Protein AF-A0A928FC28-F1 (afdb_monomer)

Foldseek 3Di:
DLLVLVVVLCVVQNQDFVLSLVLLLVLLVVLCVPQNLPLFAPPSDPQPSPPTSVGDDRGDPQLSQLSSLSSNCVRPVDCVSVVVSVVSSVVSSVVSVVVVVVVVVVVVPPD

Structure (mmCIF, N/CA/C/O backbone):
data_AF-A0A928FC28-F1
#
_entry.id   AF-A0A928FC28-F1
#
loop_
_atom_site.group_PDB
_atom_site.id
_atom_site.type_symbol
_atom_site.label_atom_id
_atom_site.label_alt_id
_atom_site.label_comp_id
_atom_site.label_asym_id
_atom_site.label_entity_id
_atom_site.label_seq_id
_atom_site.pdbx_PDB_ins_code
_atom_site.Cartn_x
_atom_site.Cartn_y
_atom_site.Cartn_z
_atom_site.occupancy
_atom_site.B_iso_or_equiv
_atom_site.auth_seq_id
_atom_site.auth_comp_id
_atom_site.auth_asym_id
_atom_site.auth_atom_id
_atom_site.pdbx_PDB_model_num
ATOM 1 N N . MET A 1 1 ? 5.300 10.937 1.973 1.00 84.69 1 MET A N 1
ATOM 2 C CA . MET A 1 1 ? 4.334 10.156 1.170 1.00 84.69 1 MET A CA 1
ATOM 3 C C . MET A 1 1 ? 3.454 9.280 2.055 1.00 84.69 1 MET A C 1
ATOM 5 O O . MET A 1 1 ? 2.267 9.565 2.133 1.00 84.69 1 MET A O 1
ATOM 9 N N . LEU A 1 2 ? 4.018 8.304 2.783 1.00 89.75 2 LEU A N 1
ATOM 10 C CA . LEU A 1 2 ? 3.254 7.389 3.650 1.00 89.75 2 LEU A CA 1
ATOM 11 C C . LEU A 1 2 ? 2.428 8.102 4.727 1.00 89.75 2 LEU A C 1
ATOM 13 O O . LEU A 1 2 ? 1.258 7.786 4.892 1.00 89.75 2 LEU A O 1
ATOM 17 N N . LYS A 1 3 ? 2.975 9.141 5.367 1.00 92.62 3 LYS A N 1
ATOM 18 C CA . LYS A 1 3 ? 2.214 9.989 6.298 1.00 92.62 3 LYS A CA 1
ATOM 19 C C . LYS A 1 3 ? 0.924 10.560 5.692 1.00 92.62 3 LYS A C 1
ATOM 21 O O . LYS A 1 3 ? -0.123 10.494 6.323 1.00 92.62 3 LYS A O 1
ATOM 26 N N . LYS A 1 4 ? 0.987 11.071 4.457 1.00 92.12 4 LYS A N 1
ATOM 27 C CA . LYS A 1 4 ? -0.182 11.623 3.754 1.00 92.12 4 LYS A CA 1
ATOM 28 C C . LYS A 1 4 ? -1.200 10.524 3.437 1.00 92.12 4 LYS A C 1
ATOM 30 O O . LYS A 1 4 ? -2.392 10.722 3.632 1.00 92.12 4 LYS A O 1
ATOM 35 N N . LEU A 1 5 ? -0.722 9.357 2.996 1.00 92.81 5 LEU A N 1
ATOM 36 C CA . LEU A 1 5 ? -1.561 8.180 2.757 1.00 92.81 5 LEU A CA 1
ATOM 37 C C . LEU A 1 5 ? -2.280 7.739 4.042 1.00 92.81 5 LEU A C 1
ATOM 39 O O . LEU A 1 5 ? -3.486 7.502 4.025 1.00 92.81 5 LEU A O 1
ATOM 43 N N . PHE A 1 6 ? -1.554 7.684 5.161 1.00 95.38 6 PHE A N 1
ATOM 44 C CA . PHE A 1 6 ? -2.117 7.378 6.470 1.00 95.38 6 PHE A CA 1
ATOM 45 C C . PHE A 1 6 ? -3.186 8.393 6.885 1.00 95.38 6 PHE A C 1
ATOM 47 O O . PHE A 1 6 ? -4.271 7.985 7.286 1.00 95.38 6 PHE A O 1
ATOM 54 N N . GLU A 1 7 ? -2.919 9.697 6.767 1.00 94.94 7 GLU A N 1
ATOM 55 C CA . GLU A 1 7 ? -3.887 10.752 7.097 1.00 94.94 7 GLU A CA 1
ATOM 56 C C . GLU A 1 7 ? -5.176 10.604 6.275 1.00 94.94 7 GLU A C 1
ATOM 58 O O . GLU A 1 7 ? -6.265 10.574 6.845 1.00 94.94 7 GLU A O 1
ATOM 63 N N . THR A 1 8 ? -5.059 10.371 4.964 1.00 93.62 8 THR A N 1
ATOM 64 C CA . THR A 1 8 ? -6.216 10.117 4.093 1.00 93.62 8 THR A CA 1
ATOM 65 C C . THR A 1 8 ? -6.999 8.869 4.510 1.00 93.62 8 THR A C 1
ATOM 67 O O . THR A 1 8 ? -8.224 8.904 4.582 1.00 93.62 8 THR A O 1
ATOM 70 N N . LEU A 1 9 ? -6.326 7.757 4.814 1.00 93.56 9 LEU A N 1
ATOM 71 C CA . LEU A 1 9 ? -6.991 6.518 5.237 1.00 93.56 9 LEU A CA 1
ATOM 72 C C . LEU A 1 9 ? -7.629 6.638 6.623 1.00 93.56 9 LEU A C 1
ATOM 74 O O . LEU A 1 9 ? -8.709 6.091 6.864 1.00 93.56 9 LEU A O 1
ATOM 78 N N . ARG A 1 10 ? -6.994 7.384 7.526 1.00 95.06 10 ARG A N 1
ATOM 79 C CA . ARG A 1 10 ? -7.536 7.697 8.844 1.00 95.06 10 ARG A CA 1
ATOM 80 C C . ARG A 1 10 ? -8.829 8.496 8.723 1.00 95.06 10 ARG A C 1
ATOM 82 O O . ARG A 1 10 ? -9.801 8.147 9.383 1.00 95.06 10 ARG A O 1
ATOM 89 N N . GLU A 1 11 ? -8.859 9.516 7.871 1.00 94.38 11 GLU A N 1
ATOM 90 C CA . GLU A 1 11 ? -10.062 10.319 7.615 1.00 94.38 11 GLU A CA 1
ATOM 91 C C . GLU A 1 11 ? -11.149 9.514 6.894 1.00 94.38 11 GLU A C 1
ATOM 93 O O . GLU A 1 11 ? -12.321 9.588 7.254 1.00 94.38 11 GLU A O 1
ATOM 98 N N . ARG A 1 12 ? -10.766 8.699 5.905 1.00 92.31 12 ARG A N 1
ATOM 99 C CA . ARG A 1 12 ? -11.702 7.949 5.057 1.00 92.31 12 ARG A CA 1
ATOM 100 C C . ARG A 1 12 ? -12.354 6.759 5.762 1.00 92.31 12 ARG A C 1
ATOM 102 O O . ARG A 1 12 ? -13.517 6.469 5.503 1.00 92.31 12 ARG A O 1
ATOM 109 N N . CYS A 1 13 ? -11.603 6.023 6.582 1.00 92.69 13 CYS A N 1
ATOM 110 C CA . CYS A 1 13 ? -12.065 4.752 7.157 1.00 92.69 13 CYS A CA 1
ATOM 111 C C . CYS A 1 13 ? -11.574 4.470 8.589 1.00 92.69 13 CYS A C 1
ATOM 113 O O . CYS A 1 13 ? -11.748 3.361 9.092 1.00 92.69 13 CYS A O 1
ATOM 115 N N . GLY A 1 14 ? -10.991 5.458 9.277 1.00 93.88 14 GLY A N 1
ATOM 116 C CA . GLY A 1 14 ? -10.655 5.338 10.699 1.00 93.88 14 GLY A CA 1
ATOM 117 C C . GLY A 1 14 ? -9.499 4.382 10.998 1.00 93.88 14 GLY A C 1
ATOM 118 O O . GLY A 1 14 ? -9.473 3.761 12.061 1.00 93.88 14 GLY A O 1
ATOM 119 N N . VAL A 1 15 ? -8.558 4.225 10.066 1.00 95.19 15 VAL A N 1
ATOM 120 C CA . VAL A 1 15 ? -7.369 3.380 10.254 1.00 95.19 15 VAL A CA 1
ATOM 121 C C . VAL A 1 15 ? -6.462 3.970 11.340 1.00 95.19 15 VAL A C 1
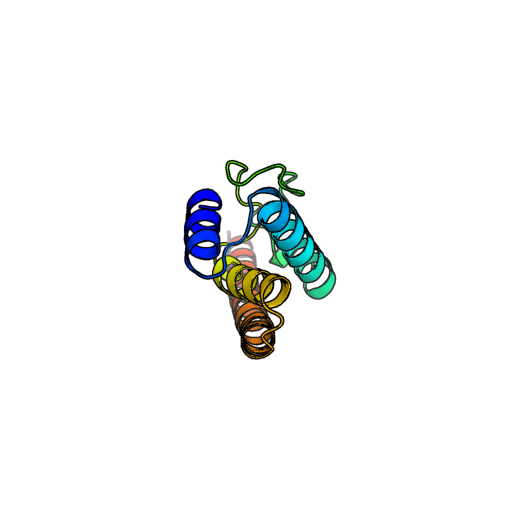ATOM 123 O O . VAL A 1 15 ? -6.139 5.160 11.332 1.00 95.19 15 VAL A O 1
ATOM 126 N N . THR A 1 16 ? -6.037 3.133 12.286 1.00 96.06 16 THR A N 1
ATOM 127 C CA . THR A 1 16 ? -5.031 3.489 13.299 1.00 96.06 16 THR A CA 1
ATOM 128 C C . THR A 1 16 ? -3.613 3.331 12.747 1.00 96.06 16 THR A C 1
ATOM 130 O O . THR A 1 16 ? -3.395 2.615 11.776 1.00 96.06 16 THR A O 1
ATOM 133 N N . LYS A 1 17 ? -2.609 3.955 13.378 1.00 94.81 17 LYS A N 1
ATOM 134 C CA . LYS A 1 17 ? -1.206 3.828 12.931 1.00 94.81 17 LYS A CA 1
ATOM 135 C C . LYS A 1 17 ? -0.731 2.373 12.875 1.00 94.81 17 LYS A C 1
ATOM 137 O O . LYS A 1 17 ? -0.096 1.969 11.912 1.00 94.81 17 LYS A O 1
ATOM 142 N N . ARG A 1 18 ? -1.086 1.579 13.892 1.00 95.31 18 ARG A N 1
ATOM 143 C CA . ARG A 1 18 ? -0.739 0.153 13.958 1.00 95.31 18 ARG A CA 1
ATOM 144 C C . ARG A 1 18 ? -1.356 -0.624 12.795 1.00 95.31 18 ARG A C 1
ATOM 146 O O . A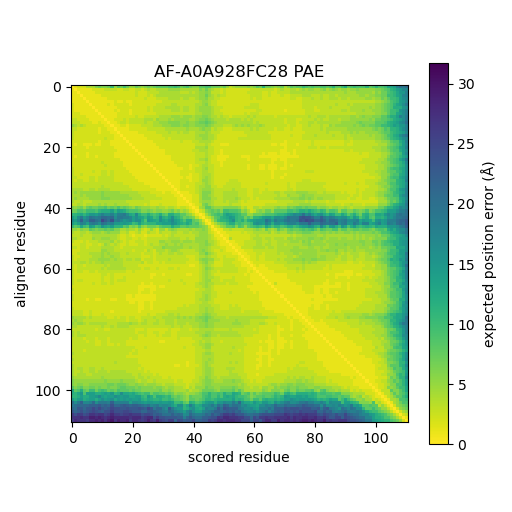RG A 1 18 ? -0.642 -1.347 12.112 1.00 95.31 18 ARG A O 1
ATOM 153 N N . GLU A 1 19 ? -2.657 -0.444 12.568 1.00 95.69 19 GLU A N 1
ATOM 154 C CA . GLU A 1 19 ? -3.368 -1.074 11.450 1.00 95.69 19 GLU A CA 1
ATOM 155 C C . GLU A 1 19 ? -2.784 -0.639 10.106 1.00 95.69 19 GLU A C 1
ATOM 157 O O . GLU A 1 19 ? -2.590 -1.470 9.230 1.00 95.69 19 GLU A O 1
ATOM 162 N N . PHE A 1 20 ? -2.448 0.643 9.948 1.00 96.56 20 PHE A N 1
ATOM 163 C CA . PHE A 1 20 ? -1.817 1.147 8.733 1.00 96.56 20 PHE A CA 1
ATOM 164 C C . PHE A 1 20 ? -0.505 0.421 8.441 1.00 96.56 20 PHE A C 1
ATOM 166 O O . PHE A 1 20 ? -0.352 -0.120 7.350 1.00 96.56 20 PHE A O 1
ATOM 173 N N . THR A 1 21 ? 0.413 0.364 9.410 1.00 96.06 21 THR A N 1
ATOM 174 C CA . THR A 1 21 ? 1.699 -0.326 9.251 1.00 96.06 21 THR A CA 1
ATOM 175 C C . THR A 1 21 ? 1.500 -1.803 8.908 1.00 96.06 21 THR A C 1
ATOM 177 O O . THR A 1 21 ? 2.134 -2.320 7.990 1.00 96.06 21 THR A O 1
ATOM 180 N N . GLU A 1 22 ? 0.592 -2.487 9.606 1.00 96.56 22 GLU A N 1
ATOM 181 C CA . GLU A 1 22 ? 0.299 -3.906 9.390 1.00 96.56 22 GLU A CA 1
ATOM 182 C C . GLU A 1 22 ? -0.304 -4.169 8.001 1.00 96.56 22 GLU A C 1
ATOM 184 O O . GLU A 1 22 ? 0.204 -4.997 7.240 1.00 96.56 22 GLU A O 1
ATOM 189 N N . TYR A 1 23 ? -1.347 -3.427 7.629 1.00 97.06 23 TYR A N 1
ATOM 190 C CA . TYR A 1 23 ? -2.038 -3.577 6.351 1.00 97.06 23 TYR A CA 1
ATOM 191 C C . TYR A 1 23 ? -1.176 -3.137 5.171 1.00 97.06 23 TYR A C 1
ATOM 193 O O . TYR A 1 23 ? -1.199 -3.789 4.125 1.00 97.06 23 TYR A O 1
ATOM 201 N N . PHE A 1 24 ? -0.374 -2.084 5.330 1.00 96.19 24 PHE A N 1
ATOM 202 C CA . PHE A 1 24 ? 0.589 -1.665 4.318 1.00 96.19 24 PHE A CA 1
ATOM 203 C C . PHE A 1 24 ? 1.634 -2.758 4.097 1.00 96.19 24 PHE A C 1
ATOM 205 O O . PHE A 1 24 ? 1.811 -3.213 2.967 1.00 96.19 24 PHE A O 1
ATOM 212 N N . ASN A 1 25 ? 2.267 -3.250 5.168 1.00 95.19 25 ASN A N 1
ATOM 213 C CA . ASN A 1 25 ? 3.276 -4.301 5.059 1.00 95.19 25 ASN A CA 1
ATOM 214 C C . ASN A 1 25 ? 2.707 -5.587 4.443 1.00 95.19 25 ASN A C 1
ATOM 216 O O . ASN A 1 25 ? 3.343 -6.191 3.581 1.00 95.19 25 ASN A O 1
ATOM 220 N N . SER A 1 26 ? 1.488 -5.973 4.825 1.00 95.94 26 SER A N 1
ATOM 221 C CA . SER A 1 26 ? 0.780 -7.114 4.236 1.00 95.94 26 SER A CA 1
ATOM 222 C C . SER A 1 26 ? 0.507 -6.918 2.738 1.00 95.94 26 SER A C 1
ATOM 224 O O . SER A 1 26 ? 0.789 -7.804 1.929 1.00 95.94 26 SER A O 1
ATOM 226 N N . SER A 1 27 ? 0.046 -5.727 2.344 1.00 95.56 27 SER A N 1
ATOM 227 C CA . SER A 1 27 ? -0.217 -5.384 0.939 1.00 95.56 27 SER A CA 1
ATOM 228 C C . SER A 1 27 ? 1.052 -5.457 0.093 1.00 95.56 27 SER A C 1
ATOM 230 O O . SER A 1 27 ? 1.048 -6.039 -0.990 1.00 95.56 27 SER A O 1
ATOM 232 N N . VAL A 1 28 ? 2.161 -4.915 0.598 1.00 93.81 28 VAL A N 1
ATOM 233 C CA . VAL A 1 28 ? 3.450 -4.954 -0.101 1.00 93.81 28 VAL A CA 1
ATOM 234 C C . VAL A 1 28 ? 3.988 -6.382 -0.185 1.00 93.81 28 VAL A C 1
ATOM 236 O O . VAL A 1 28 ? 4.407 -6.794 -1.263 1.00 93.81 28 VAL A O 1
ATOM 239 N N . SER A 1 29 ? 3.913 -7.175 0.890 1.00 93.88 29 SER A N 1
ATOM 240 C CA . SER A 1 29 ? 4.278 -8.601 0.860 1.00 93.88 29 SER A CA 1
ATOM 241 C C . SER A 1 29 ? 3.501 -9.371 -0.207 1.00 93.88 29 SER A C 1
ATOM 243 O O . SER A 1 29 ? 4.092 -10.143 -0.963 1.00 93.88 29 SER A O 1
ATOM 245 N N . PHE A 1 30 ? 2.191 -9.131 -0.315 1.00 94.31 30 PHE A N 1
ATOM 246 C CA . PHE A 1 30 ? 1.359 -9.737 -1.351 1.00 94.31 30 PHE A CA 1
ATOM 247 C C . PHE A 1 30 ? 1.825 -9.349 -2.761 1.00 94.31 30 PHE A C 1
ATOM 249 O O . PHE A 1 30 ? 1.973 -10.213 -3.626 1.00 94.31 30 PHE A O 1
ATOM 256 N N . LEU A 1 31 ? 2.094 -8.063 -2.997 1.00 94.06 31 LEU A N 1
ATOM 257 C CA . LEU A 1 31 ? 2.556 -7.574 -4.296 1.00 94.06 31 LEU A CA 1
ATOM 258 C C . LEU A 1 31 ? 3.928 -8.148 -4.671 1.00 94.06 31 LEU A C 1
ATOM 260 O O . LEU A 1 31 ? 4.103 -8.594 -5.806 1.00 94.06 31 LEU A O 1
ATOM 264 N N . ARG A 1 32 ? 4.872 -8.207 -3.720 1.00 92.12 32 ARG A N 1
ATOM 265 C CA . ARG A 1 32 ? 6.204 -8.806 -3.923 1.00 92.12 32 ARG A CA 1
ATOM 266 C C . ARG A 1 32 ? 6.093 -10.285 -4.286 1.00 92.12 32 ARG A C 1
ATOM 268 O O . ARG A 1 32 ? 6.737 -10.724 -5.232 1.00 92.12 32 ARG A O 1
ATOM 275 N N . ALA A 1 33 ? 5.232 -11.032 -3.593 1.00 92.25 33 ALA A N 1
ATOM 276 C CA . ALA A 1 33 ? 4.993 -12.444 -3.885 1.00 92.25 33 ALA A CA 1
ATOM 277 C C . ALA A 1 33 ? 4.329 -12.665 -5.255 1.00 92.25 33 ALA A C 1
ATOM 279 O O . ALA A 1 33 ? 4.620 -13.651 -5.928 1.00 92.25 33 ALA A O 1
ATOM 280 N N . ARG A 1 34 ? 3.436 -11.76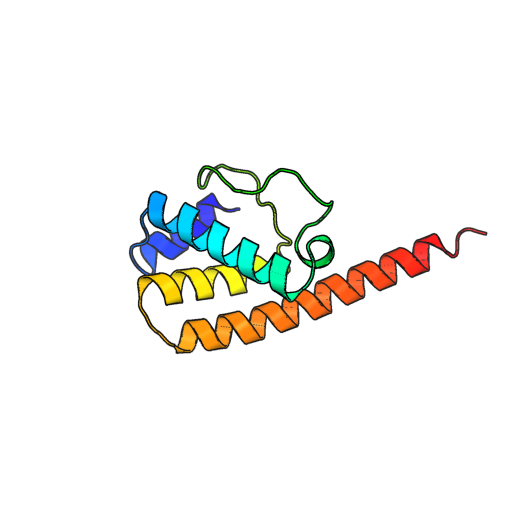1 -5.675 1.00 94.19 34 ARG A N 1
ATOM 281 C CA . ARG A 1 34 ? 2.685 -11.891 -6.931 1.00 94.19 34 ARG A CA 1
ATOM 282 C C . ARG A 1 34 ? 3.491 -11.489 -8.163 1.00 94.19 3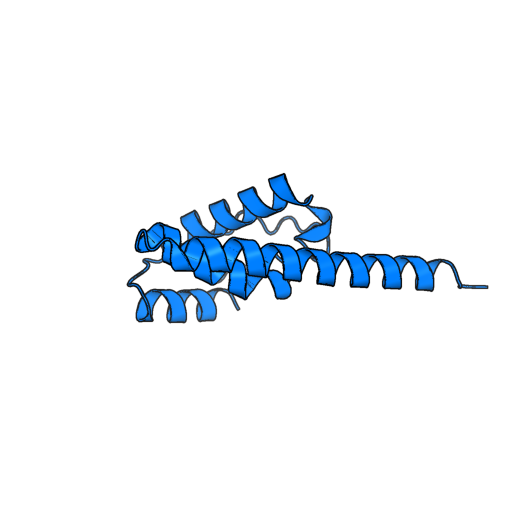4 ARG A C 1
ATOM 284 O O . ARG A 1 34 ? 3.379 -12.150 -9.191 1.00 94.19 34 ARG A O 1
ATOM 291 N N . TYR A 1 35 ? 4.234 -10.390 -8.082 1.00 91.75 35 TYR A N 1
ATOM 292 C CA . TYR A 1 35 ? 4.850 -9.760 -9.252 1.00 91.75 35 TYR A CA 1
ATOM 293 C C . TYR A 1 35 ? 6.374 -9.852 -9.282 1.00 91.75 35 TYR A C 1
ATOM 295 O O . TYR A 1 35 ? 6.943 -9.645 -10.349 1.00 91.75 35 TYR A O 1
ATOM 303 N N . GLY A 1 36 ? 7.021 -10.187 -8.164 1.00 88.88 36 GLY A N 1
ATOM 304 C CA . GLY A 1 36 ? 8.474 -10.148 -8.016 1.00 88.88 36 GLY A CA 1
ATOM 305 C C . GLY A 1 36 ? 8.943 -8.811 -7.450 1.00 88.88 36 GLY A C 1
ATOM 306 O O . GLY A 1 36 ? 8.438 -7.748 -7.817 1.00 88.88 36 GLY A O 1
ATOM 307 N N . ASP A 1 37 ? 9.904 -8.868 -6.532 1.00 88.31 37 ASP A N 1
ATOM 308 C CA . ASP A 1 37 ? 10.403 -7.711 -5.788 1.00 88.31 37 ASP A CA 1
ATOM 309 C C . ASP A 1 37 ? 10.932 -6.596 -6.691 1.00 88.31 37 ASP A C 1
ATOM 311 O O . ASP A 1 37 ? 10.702 -5.405 -6.461 1.00 88.31 37 ASP A O 1
ATOM 315 N N . GLU A 1 38 ? 11.583 -6.995 -7.780 1.00 85.19 38 GLU A N 1
ATOM 316 C CA . GLU A 1 38 ? 12.113 -6.068 -8.748 1.00 85.19 38 GLU A CA 1
ATOM 317 C C . GLU A 1 38 ? 11.001 -5.242 -9.393 1.00 85.19 38 GLU A C 1
ATOM 319 O O . GLU A 1 38 ? 11.259 -4.124 -9.773 1.00 85.19 38 GLU A O 1
ATOM 324 N N . TYR A 1 39 ? 9.753 -5.685 -9.503 1.00 89.38 39 TYR A N 1
ATOM 325 C CA . TYR A 1 39 ? 8.706 -4.856 -10.123 1.00 89.38 39 TYR A CA 1
ATOM 326 C C . TYR A 1 39 ? 7.901 -4.024 -9.128 1.00 89.38 39 TYR A C 1
ATOM 328 O O . TYR A 1 39 ? 7.009 -3.287 -9.553 1.00 89.38 39 TYR A O 1
ATOM 336 N N . ILE A 1 40 ? 8.198 -4.149 -7.833 1.00 90.25 40 ILE A N 1
ATOM 337 C CA . ILE A 1 40 ? 7.505 -3.438 -6.756 1.00 90.25 40 ILE A CA 1
ATOM 338 C C . ILE A 1 40 ? 8.350 -2.296 -6.202 1.00 90.25 40 ILE A C 1
ATOM 340 O O . ILE A 1 40 ? 7.792 -1.269 -5.830 1.00 90.25 40 ILE A O 1
ATOM 344 N N . THR A 1 41 ? 9.670 -2.462 -6.136 1.00 85.75 41 THR A N 1
ATOM 345 C CA . THR A 1 41 ? 10.593 -1.494 -5.526 1.00 85.75 41 THR A CA 1
ATOM 346 C C . THR A 1 41 ? 11.373 -0.723 -6.597 1.00 85.75 41 THR A C 1
ATOM 348 O O . THR A 1 41 ? 11.583 -1.225 -7.705 1.00 85.75 41 THR A O 1
ATOM 351 N N . TYR A 1 42 ? 11.812 0.509 -6.304 1.00 71.38 42 TYR A N 1
ATOM 352 C CA . TYR A 1 42 ? 12.621 1.282 -7.259 1.00 71.38 42 TYR A CA 1
ATOM 353 C C . TYR A 1 42 ? 14.033 0.698 -7.418 1.00 71.38 42 TYR A C 1
ATOM 355 O O . TYR A 1 42 ? 14.456 0.482 -8.551 1.00 71.38 42 TYR A O 1
ATOM 363 N N . ASP A 1 43 ? 14.692 0.319 -6.317 1.00 67.38 43 ASP A N 1
ATOM 364 C CA . ASP A 1 43 ? 16.100 -0.115 -6.319 1.00 67.38 43 ASP A CA 1
ATOM 365 C C . ASP A 1 43 ? 16.382 -1.356 -5.441 1.00 67.38 43 ASP A C 1
ATOM 367 O O . ASP A 1 43 ? 17.497 -1.528 -4.957 1.00 67.38 43 ASP A O 1
ATOM 371 N N . GLY A 1 44 ? 15.396 -2.238 -5.213 1.00 57.59 44 GLY A N 1
ATOM 372 C CA . GLY A 1 44 ? 15.591 -3.423 -4.357 1.00 57.59 44 GLY A CA 1
ATOM 373 C C . GLY A 1 44 ? 15.886 -3.054 -2.900 1.00 57.59 44 GLY A C 1
ATOM 374 O O . GLY A 1 44 ? 16.726 -3.673 -2.257 1.00 57.59 44 GLY A O 1
ATOM 375 N N . THR A 1 45 ? 15.264 -1.980 -2.412 1.00 60.22 45 THR A N 1
ATOM 376 C CA . THR A 1 45 ? 15.625 -1.328 -1.152 1.00 60.22 45 THR A CA 1
ATOM 377 C C . THR A 1 45 ? 15.255 -2.158 0.081 1.00 60.22 45 THR A C 1
ATOM 379 O O . THR A 1 45 ? 14.141 -2.665 0.204 1.00 60.22 45 THR A O 1
ATOM 382 N N . ASP A 1 46 ? 16.159 -2.171 1.067 1.00 59.72 46 ASP A N 1
ATOM 383 C CA . ASP A 1 46 ? 15.989 -2.764 2.409 1.00 59.72 46 ASP A CA 1
ATOM 384 C C . ASP A 1 46 ? 14.973 -2.017 3.304 1.00 59.72 46 ASP A C 1
ATOM 386 O O . ASP A 1 46 ? 14.835 -2.300 4.491 1.00 59.72 46 ASP A O 1
ATOM 390 N N . ALA A 1 47 ? 14.241 -1.041 2.760 1.00 72.00 47 ALA A N 1
ATOM 391 C CA . ALA A 1 47 ? 13.290 -0.198 3.492 1.00 72.00 47 ALA A CA 1
ATOM 392 C C . ALA A 1 47 ? 11.956 -0.908 3.818 1.00 72.00 47 ALA A C 1
ATOM 394 O O . ALA A 1 47 ? 10.957 -0.259 4.133 1.00 72.00 47 ALA A O 1
ATOM 395 N N . PHE A 1 48 ? 11.925 -2.236 3.701 1.00 83.06 48 PHE A N 1
ATOM 396 C CA . PHE A 1 48 ? 10.774 -3.083 3.970 1.00 83.06 48 PHE A CA 1
ATOM 397 C C . PHE A 1 48 ? 11.141 -4.183 4.982 1.00 83.06 48 PHE A C 1
ATOM 399 O O . PHE A 1 48 ? 12.144 -4.868 4.772 1.00 83.06 48 PHE A O 1
ATOM 406 N N . PRO A 1 49 ? 10.307 -4.454 6.005 1.00 89.19 49 PRO A N 1
ATOM 407 C CA . PRO A 1 49 ? 9.016 -3.824 6.306 1.00 89.19 49 PRO A CA 1
ATOM 408 C C . PRO A 1 49 ? 9.153 -2.398 6.857 1.00 89.19 49 PRO A C 1
ATOM 410 O O . PRO A 1 49 ? 10.184 -2.041 7.421 1.00 89.19 49 PRO A O 1
ATOM 413 N N . ILE A 1 50 ? 8.097 -1.591 6.722 1.00 91.38 50 ILE A N 1
ATOM 414 C CA . ILE A 1 50 ? 8.045 -0.270 7.364 1.00 91.38 50 ILE A CA 1
ATOM 415 C C . ILE A 1 50 ? 7.718 -0.417 8.854 1.00 91.38 50 ILE A C 1
ATOM 417 O O . ILE A 1 50 ? 6.942 -1.299 9.237 1.00 91.38 50 ILE A O 1
ATOM 421 N N . SER A 1 51 ? 8.267 0.472 9.680 1.00 90.94 51 SER A N 1
ATOM 422 C CA . SER A 1 51 ? 7.993 0.513 11.125 1.00 90.94 51 SER A CA 1
ATOM 423 C C . SER A 1 51 ? 6.823 1.440 11.463 1.00 90.94 51 SER A C 1
ATOM 425 O O . SER A 1 51 ? 6.058 1.173 12.389 1.00 90.94 51 SER A O 1
ATOM 427 N N . ASP A 1 52 ? 6.666 2.525 10.704 1.00 92.44 52 ASP A N 1
ATOM 428 C CA . ASP A 1 52 ? 5.674 3.576 10.939 1.00 92.44 52 ASP A CA 1
ATOM 429 C C . ASP A 1 52 ? 5.351 4.366 9.655 1.00 92.44 52 ASP A C 1
ATOM 431 O O . ASP A 1 52 ? 5.929 4.144 8.590 1.00 92.44 52 ASP A O 1
ATOM 435 N N . GLU A 1 53 ? 4.430 5.327 9.751 1.00 89.69 53 GLU A N 1
ATOM 436 C CA . GLU A 1 53 ? 4.035 6.192 8.635 1.00 89.69 53 GLU A CA 1
ATOM 437 C C . GLU A 1 53 ? 5.084 7.251 8.239 1.00 89.69 53 GLU A C 1
ATOM 439 O O . GLU A 1 53 ? 4.918 7.936 7.222 1.00 89.69 53 GLU A O 1
ATOM 444 N N . ALA A 1 54 ? 6.138 7.427 9.041 1.00 90.00 54 ALA A N 1
ATOM 445 C CA . ALA A 1 54 ? 7.258 8.324 8.758 1.00 90.00 54 ALA A CA 1
ATOM 446 C C . ALA A 1 54 ? 8.385 7.624 7.981 1.00 90.00 54 ALA A C 1
ATOM 448 O O . ALA A 1 54 ? 9.258 8.296 7.429 1.00 90.00 54 ALA A O 1
ATOM 449 N N . SER A 1 55 ? 8.338 6.294 7.905 1.00 88.00 55 SER A N 1
ATOM 450 C CA . SER A 1 55 ? 9.291 5.470 7.176 1.00 88.00 55 SER A CA 1
ATOM 451 C C . SER A 1 55 ? 9.341 5.849 5.684 1.00 88.00 55 SER A C 1
ATOM 453 O O . SER A 1 55 ? 8.344 6.312 5.110 1.00 88.00 55 SER A O 1
ATOM 455 N N . PRO A 1 56 ? 10.498 5.678 5.021 1.00 87.75 56 PRO A N 1
ATOM 456 C CA . PRO A 1 56 ? 10.584 5.839 3.575 1.00 87.75 56 PRO A CA 1
ATOM 457 C C . PRO A 1 56 ? 9.661 4.835 2.872 1.00 87.75 56 PRO A C 1
ATOM 459 O O . PRO A 1 56 ? 9.479 3.712 3.335 1.00 87.75 56 PRO A O 1
ATOM 462 N N . CYS A 1 57 ? 9.063 5.243 1.751 1.00 88.56 57 CYS A N 1
ATOM 463 C CA . CYS A 1 57 ? 8.189 4.363 0.983 1.00 88.56 57 CYS A CA 1
ATOM 464 C C . CYS A 1 57 ? 9.028 3.307 0.244 1.00 88.56 57 CYS A C 1
ATOM 466 O O . CYS A 1 57 ? 9.843 3.697 -0.593 1.00 88.56 57 CYS A O 1
ATOM 468 N N . PRO A 1 58 ? 8.842 1.998 0.507 1.00 89.12 58 PRO A N 1
ATOM 469 C CA . PRO A 1 58 ? 9.652 0.963 -0.135 1.00 89.12 58 PRO A CA 1
ATOM 470 C C . PRO A 1 58 ? 9.176 0.619 -1.552 1.00 89.12 58 PRO A C 1
ATOM 472 O O . PRO A 1 58 ? 9.889 -0.052 -2.290 1.00 89.12 58 PRO A O 1
ATOM 475 N N . VAL A 1 59 ? 7.974 1.052 -1.939 1.00 90.62 59 VAL A N 1
ATOM 476 C CA . VAL A 1 59 ? 7.338 0.667 -3.204 1.00 90.62 59 VAL A CA 1
ATOM 477 C C . VAL A 1 59 ? 7.299 1.802 -4.216 1.00 90.62 59 VAL A C 1
ATOM 479 O O . VAL A 1 59 ? 7.332 2.978 -3.844 1.00 90.62 59 VAL A O 1
ATOM 482 N N . CYS A 1 60 ? 7.173 1.432 -5.489 1.00 90.94 60 CYS A N 1
ATOM 483 C CA . CYS A 1 60 ? 6.930 2.358 -6.579 1.00 90.94 60 CYS A CA 1
ATOM 484 C C . CYS A 1 60 ? 5.609 3.117 -6.392 1.00 90.94 60 CYS A C 1
ATOM 486 O O . CYS A 1 60 ? 4.606 2.544 -5.955 1.00 90.94 60 CYS A O 1
ATOM 488 N N . GLU A 1 61 ? 5.611 4.405 -6.736 1.00 91.44 61 GLU A N 1
ATOM 489 C CA . GLU A 1 61 ? 4.478 5.322 -6.580 1.00 91.44 61 GLU A CA 1
ATOM 490 C C . GLU A 1 61 ? 3.219 4.809 -7.286 1.00 91.44 61 GLU A C 1
ATOM 492 O O . GLU A 1 61 ? 2.109 4.977 -6.785 1.00 91.44 61 GLU A O 1
ATOM 497 N N . GLU A 1 62 ? 3.391 4.095 -8.399 1.00 94.12 62 GLU A N 1
ATOM 498 C CA . GLU A 1 62 ? 2.316 3.500 -9.185 1.00 94.12 62 GLU A CA 1
ATOM 499 C C . GLU A 1 62 ? 1.446 2.520 -8.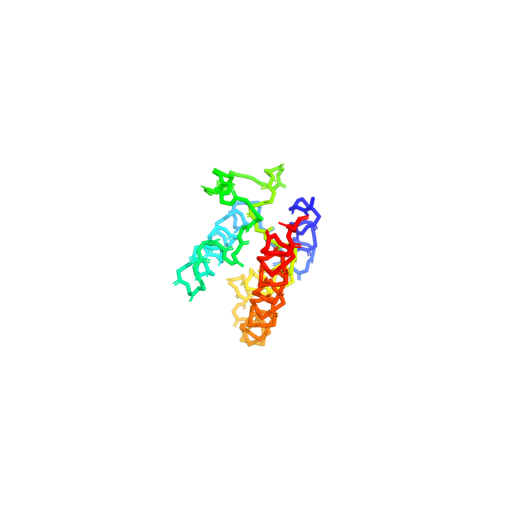379 1.00 94.12 62 GLU A C 1
ATOM 501 O O . GLU A 1 62 ? 0.273 2.341 -8.702 1.00 94.12 62 GLU A O 1
ATOM 506 N N . TYR A 1 63 ? 1.983 1.892 -7.326 1.00 94.25 63 TYR A N 1
ATOM 507 C CA . TYR A 1 63 ? 1.229 0.952 -6.487 1.00 94.25 63 TYR A CA 1
ATOM 508 C C . TYR A 1 63 ? 0.486 1.618 -5.328 1.00 94.25 63 TYR A C 1
ATOM 510 O O . TYR A 1 63 ? -0.343 0.961 -4.697 1.00 94.25 63 TYR A O 1
ATOM 518 N N . ILE A 1 64 ? 0.753 2.891 -5.025 1.00 93.94 64 ILE A N 1
ATOM 519 C CA . ILE A 1 64 ? 0.229 3.554 -3.821 1.00 93.94 64 ILE A CA 1
ATOM 520 C C . ILE A 1 64 ? -1.296 3.593 -3.814 1.00 93.94 64 ILE A C 1
ATOM 522 O O . ILE A 1 64 ? -1.907 3.274 -2.794 1.00 93.94 64 ILE A O 1
ATOM 526 N N . ASP A 1 65 ? -1.913 3.908 -4.951 1.00 93.44 65 ASP A N 1
ATOM 527 C CA . ASP A 1 65 ? -3.371 3.962 -5.061 1.00 93.44 65 ASP A CA 1
ATOM 528 C C . ASP A 1 65 ? -4.010 2.585 -4.856 1.00 93.44 65 ASP A C 1
ATOM 530 O O . ASP A 1 65 ? -5.018 2.468 -4.163 1.00 93.44 65 ASP A O 1
ATOM 534 N N . GLY A 1 66 ? -3.400 1.527 -5.400 1.00 95.00 66 GLY A N 1
ATOM 535 C CA . GLY A 1 66 ? -3.859 0.159 -5.166 1.00 95.00 66 GLY A CA 1
ATOM 536 C C . GLY A 1 66 ? -3.719 -0.240 -3.695 1.00 95.00 66 GLY A C 1
ATOM 537 O O . GLY A 1 66 ? -4.661 -0.761 -3.100 1.00 95.00 66 GLY A O 1
ATOM 538 N N . ILE A 1 67 ? -2.566 0.036 -3.082 1.00 95.62 67 ILE A N 1
ATOM 539 C CA . ILE A 1 67 ? -2.322 -0.259 -1.663 1.00 95.62 67 ILE A CA 1
ATOM 540 C C . ILE A 1 67 ? -3.321 0.493 -0.772 1.00 95.62 67 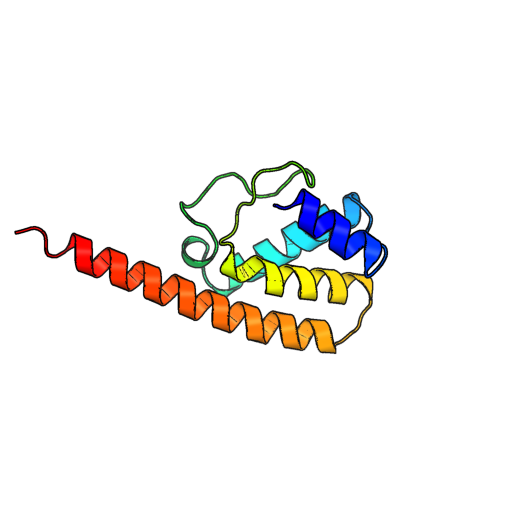ILE A C 1
ATOM 542 O O . ILE A 1 67 ? -3.814 -0.076 0.200 1.00 95.62 67 ILE A O 1
ATOM 546 N N . CYS A 1 68 ? -3.670 1.734 -1.122 1.00 95.44 68 CYS A N 1
ATOM 547 C CA . CYS A 1 68 ? -4.707 2.506 -0.440 1.00 95.44 68 CYS A CA 1
ATOM 548 C C . CYS A 1 68 ? -6.047 1.759 -0.418 1.00 95.44 68 CYS A C 1
ATOM 550 O O . CYS A 1 68 ? -6.645 1.595 0.648 1.00 95.44 68 CYS A O 1
ATOM 552 N N . ASP A 1 69 ? -6.494 1.254 -1.570 1.00 95.56 69 ASP A N 1
ATOM 553 C CA . ASP A 1 69 ? -7.747 0.506 -1.649 1.00 95.56 69 ASP A CA 1
ATOM 554 C C . ASP A 1 69 ? -7.660 -0.821 -0.892 1.00 95.56 69 ASP A C 1
ATOM 556 O O . ASP A 1 69 ? -8.590 -1.169 -0.169 1.00 95.56 69 ASP A O 1
ATOM 560 N N . ASN A 1 70 ? -6.530 -1.532 -0.937 1.00 96.88 70 ASN A N 1
ATOM 561 C CA . ASN A 1 70 ? -6.396 -2.762 -0.155 1.00 96.88 70 ASN A CA 1
ATOM 562 C C . ASN A 1 70 ? -6.464 -2.501 1.356 1.00 96.88 70 ASN A C 1
ATOM 564 O O . ASN A 1 70 ? -7.102 -3.255 2.084 1.00 96.88 70 ASN A O 1
ATOM 568 N N . ILE A 1 71 ? -5.855 -1.416 1.842 1.00 96.50 71 ILE A N 1
ATOM 569 C CA . ILE A 1 71 ? -5.962 -1.028 3.253 1.00 96.50 71 ILE A CA 1
ATOM 570 C C . ILE A 1 71 ? -7.417 -0.683 3.603 1.00 96.50 71 ILE A C 1
ATOM 572 O O . ILE A 1 71 ? -7.922 -1.115 4.641 1.00 96.50 71 ILE A O 1
ATOM 576 N N . ALA A 1 72 ? -8.117 0.046 2.729 1.00 95.62 72 ALA A N 1
ATOM 577 C CA . ALA A 1 72 ? -9.534 0.345 2.915 1.00 95.62 72 ALA A CA 1
ATOM 578 C C . ALA A 1 72 ? -10.392 -0.933 2.925 1.00 95.62 72 ALA A C 1
ATOM 580 O O . ALA A 1 72 ? -11.292 -1.055 3.759 1.00 95.62 72 ALA A O 1
ATOM 581 N N . TYR A 1 73 ? -10.098 -1.909 2.062 1.00 96.62 73 TYR A N 1
ATOM 582 C CA . TYR A 1 73 ? -10.729 -3.230 2.067 1.00 96.62 73 TYR A CA 1
ATOM 583 C C . TYR A 1 73 ? -10.476 -3.965 3.386 1.00 96.62 73 TYR A C 1
ATOM 585 O O . TYR A 1 73 ? -11.432 -4.369 4.039 1.00 96.62 73 TYR A O 1
ATOM 593 N N . LEU A 1 74 ? -9.221 -4.076 3.829 1.00 95.62 74 LEU A N 1
ATOM 594 C CA . LEU A 1 74 ? -8.866 -4.766 5.074 1.00 95.62 74 LEU A CA 1
ATOM 595 C C . LEU A 1 74 ? -9.535 -4.137 6.302 1.00 95.62 74 LEU A C 1
ATOM 597 O O . LEU A 1 74 ? -9.901 -4.850 7.233 1.00 95.62 74 LEU A O 1
ATOM 601 N N . LYS A 1 75 ? -9.741 -2.815 6.289 1.00 95.25 75 LYS A N 1
ATOM 602 C CA . LYS A 1 75 ? -10.429 -2.106 7.371 1.00 95.25 75 LYS A CA 1
ATOM 603 C C . LYS A 1 75 ? -11.952 -2.251 7.330 1.00 95.25 75 LYS A C 1
ATOM 605 O O . LYS A 1 75 ? -12.578 -2.324 8.384 1.00 95.25 75 LYS A O 1
ATOM 610 N N . THR A 1 76 ? -12.557 -2.217 6.143 1.00 94.62 76 THR A N 1
ATOM 611 C CA . THR A 1 76 ? -14.021 -2.076 5.986 1.00 94.62 76 THR A CA 1
ATOM 612 C C . THR A 1 76 ? -14.736 -3.347 5.537 1.00 94.62 76 THR A C 1
ATOM 614 O O . THR A 1 76 ? -15.953 -3.429 5.664 1.00 94.62 76 THR A O 1
ATOM 617 N N . GLY A 1 77 ? -14.014 -4.318 4.976 1.00 94.06 77 GLY A N 1
ATOM 618 C CA . GLY A 1 77 ? -14.574 -5.503 4.325 1.00 94.06 77 GLY A CA 1
ATOM 619 C C . GLY A 1 77 ? -15.296 -5.217 3.002 1.00 94.06 77 GLY A C 1
ATOM 620 O O . GLY A 1 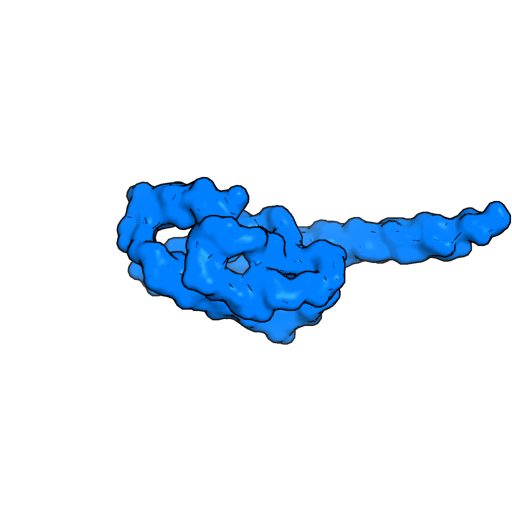77 ? -15.969 -6.098 2.475 1.00 94.06 77 GLY A O 1
ATOM 621 N N . ASN A 1 78 ? -15.204 -3.999 2.455 1.00 94.12 78 ASN A N 1
ATOM 622 C CA . ASN A 1 78 ? -15.904 -3.637 1.224 1.00 94.12 78 ASN A CA 1
ATOM 623 C C . ASN A 1 78 ? -15.183 -4.198 -0.013 1.00 94.12 78 ASN A C 1
ATOM 625 O O . ASN A 1 78 ? -14.135 -3.689 -0.414 1.00 94.12 78 ASN A O 1
ATOM 629 N N . GLU A 1 79 ? -15.779 -5.213 -0.641 1.00 95.19 79 GLU A N 1
ATOM 630 C CA . GLU A 1 79 ? -15.227 -5.909 -1.813 1.00 95.19 79 GLU A CA 1
ATOM 631 C C . GLU A 1 79 ? -14.935 -4.992 -3.010 1.00 95.19 79 GLU A C 1
ATOM 633 O O . GLU A 1 79 ? -14.032 -5.296 -3.786 1.00 95.19 79 GLU A O 1
ATOM 638 N N . ASN A 1 80 ? -15.609 -3.844 -3.149 1.00 95.88 80 ASN A N 1
ATOM 639 C CA . ASN A 1 80 ? -15.313 -2.908 -4.242 1.00 95.88 80 ASN A CA 1
ATOM 640 C C . ASN A 1 80 ? -13.852 -2.440 -4.192 1.00 95.88 80 ASN A C 1
ATOM 642 O O . ASN A 1 80 ? -13.171 -2.414 -5.213 1.00 95.88 80 ASN A O 1
ATOM 646 N N . TYR A 1 81 ? -13.332 -2.175 -2.990 1.00 94.06 81 TYR A N 1
ATOM 647 C CA . TYR A 1 81 ? -11.937 -1.782 -2.814 1.00 94.06 81 TYR A CA 1
ATOM 648 C C . TYR A 1 81 ? -10.956 -2.907 -3.142 1.00 94.06 81 TYR A C 1
ATOM 650 O O . TYR A 1 81 ? -9.857 -2.656 -3.628 1.00 94.06 81 TYR A O 1
ATOM 658 N N . ARG A 1 82 ? -11.348 -4.165 -2.928 1.00 93.69 82 ARG A N 1
ATOM 659 C CA . ARG A 1 82 ? -10.522 -5.311 -3.311 1.00 93.69 82 ARG A CA 1
ATOM 660 C C . ARG A 1 82 ? -10.439 -5.454 -4.830 1.00 93.69 82 ARG A C 1
ATOM 662 O O . ARG A 1 82 ? -9.361 -5.727 -5.357 1.00 93.69 82 ARG A O 1
ATOM 669 N N . VAL A 1 83 ? -11.559 -5.272 -5.530 1.00 95.50 83 VAL A N 1
ATOM 670 C CA . VAL A 1 83 ? -11.591 -5.284 -7.000 1.00 95.50 83 VAL A CA 1
ATOM 671 C C . VAL A 1 83 ? -10.711 -4.161 -7.553 1.00 95.50 83 VAL A C 1
ATOM 673 O O . VAL A 1 83 ? -9.860 -4.418 -8.409 1.00 95.50 83 VAL A O 1
ATOM 676 N N . ASP A 1 84 ? -10.843 -2.953 -7.000 1.00 95.88 84 ASP A N 1
ATOM 677 C CA . ASP A 1 84 ? -10.032 -1.796 -7.387 1.00 95.88 84 ASP A CA 1
ATOM 678 C C . ASP A 1 84 ? -8.540 -2.021 -7.114 1.00 95.88 84 ASP A C 1
ATOM 680 O O . ASP A 1 84 ? -7.708 -1.737 -7.979 1.00 95.88 84 ASP A O 1
ATOM 684 N N . PHE A 1 85 ? -8.188 -2.605 -5.963 1.00 96.31 85 PHE A N 1
ATOM 685 C CA . PHE A 1 85 ? -6.808 -2.968 -5.638 1.00 96.31 85 PHE A CA 1
ATOM 686 C C . PHE A 1 85 ? -6.194 -3.873 -6.707 1.00 96.31 85 PHE A C 1
ATOM 688 O O . PHE A 1 85 ? -5.083 -3.606 -7.173 1.00 96.31 85 PHE A O 1
ATOM 695 N N . ILE A 1 86 ? -6.901 -4.931 -7.117 1.00 95.38 86 ILE A N 1
ATOM 696 C CA . ILE A 1 86 ? -6.398 -5.877 -8.121 1.00 95.38 86 ILE A CA 1
ATOM 697 C C . ILE A 1 86 ? -6.189 -5.157 -9.455 1.00 95.38 86 ILE A C 1
ATOM 699 O O . ILE A 1 86 ? -5.093 -5.224 -10.016 1.00 95.38 86 ILE A O 1
ATOM 703 N N . ALA A 1 87 ? -7.198 -4.420 -9.927 1.00 96.06 87 ALA A N 1
ATOM 704 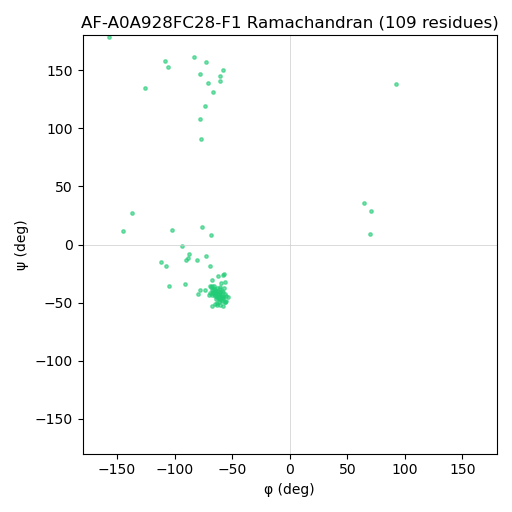C CA . ALA A 1 87 ? -7.141 -3.714 -11.204 1.00 96.06 87 ALA A CA 1
ATOM 705 C C . ALA A 1 87 ? -6.002 -2.678 -11.243 1.00 96.06 87 ALA A C 1
ATOM 707 O O . ALA A 1 87 ? -5.211 -2.645 -12.192 1.00 96.06 87 ALA A O 1
ATOM 708 N N . LYS A 1 88 ? -5.867 -1.866 -10.188 1.00 96.62 88 LYS A N 1
ATOM 709 C CA . LYS A 1 88 ? -4.808 -0.854 -10.076 1.00 96.62 88 LYS A CA 1
ATOM 710 C C . LYS A 1 88 ? -3.425 -1.480 -9.946 1.00 96.62 88 LYS A C 1
ATOM 712 O O . LYS A 1 88 ? -2.492 -1.007 -10.589 1.00 96.62 88 LYS A O 1
ATOM 717 N N . SER A 1 89 ? -3.285 -2.572 -9.195 1.00 95.31 89 SER A N 1
ATOM 718 C CA . SER A 1 89 ? -2.000 -3.271 -9.059 1.00 95.31 89 SER A CA 1
ATOM 719 C C . SER A 1 89 ? -1.532 -3.882 -10.377 1.00 95.31 89 SER A C 1
ATOM 721 O O . SER A 1 89 ? -0.345 -3.840 -10.689 1.00 95.31 89 SER A O 1
ATOM 723 N N . GLU A 1 90 ? -2.447 -4.427 -11.182 1.00 94.69 90 GLU A N 1
ATOM 724 C CA . GLU A 1 90 ? -2.107 -4.940 -12.513 1.00 94.69 90 GLU A CA 1
ATOM 725 C C . GLU A 1 90 ? -1.682 -3.821 -13.468 1.00 94.69 90 GLU A C 1
ATOM 727 O O . GLU A 1 90 ? -0.725 -3.975 -14.234 1.00 94.69 90 GLU A O 1
ATOM 732 N N . TYR A 1 91 ? -2.370 -2.679 -13.415 1.00 95.69 91 TYR A N 1
ATOM 733 C CA . TYR A 1 91 ? -1.993 -1.499 -14.186 1.00 95.69 91 TYR A CA 1
ATOM 734 C C . TYR A 1 91 ? -0.613 -0.961 -13.772 1.00 95.69 91 TYR A C 1
ATOM 736 O O . TYR A 1 91 ? 0.229 -0.691 -14.637 1.00 95.69 91 TYR A O 1
ATOM 744 N N . ALA A 1 92 ? -0.359 -0.863 -12.466 1.00 95.38 92 ALA A N 1
ATOM 745 C CA . ALA A 1 92 ? 0.919 -0.444 -11.901 1.00 95.38 92 ALA A CA 1
ATOM 746 C C . ALA A 1 92 ? 2.054 -1.367 -12.359 1.00 95.38 92 ALA A C 1
ATOM 748 O O . ALA A 1 92 ? 3.041 -0.897 -12.928 1.00 95.38 92 ALA A O 1
ATOM 749 N N . TYR A 1 93 ? 1.861 -2.684 -12.246 1.00 94.81 93 TYR A N 1
ATOM 750 C CA . TYR A 1 93 ? 2.827 -3.677 -12.712 1.00 94.81 93 TYR A CA 1
ATOM 751 C C . TYR A 1 93 ? 3.174 -3.511 -14.189 1.00 94.81 93 TYR A C 1
ATOM 753 O O . TYR A 1 93 ? 4.349 -3.426 -14.547 1.00 94.81 93 TYR A O 1
ATOM 761 N N . ARG A 1 94 ? 2.168 -3.395 -15.063 1.00 94.31 94 ARG A N 1
ATOM 762 C CA . ARG A 1 94 ? 2.399 -3.190 -16.503 1.00 94.31 94 ARG A CA 1
ATOM 763 C C . ARG A 1 94 ? 3.172 -1.901 -16.778 1.00 94.31 94 ARG A C 1
ATOM 765 O O . ARG A 1 94 ? 3.997 -1.871 -17.691 1.00 94.31 94 ARG A O 1
ATOM 772 N N . THR A 1 95 ? 2.904 -0.850 -16.012 1.00 93.50 95 THR A N 1
ATOM 773 C CA . THR A 1 95 ? 3.570 0.449 -16.145 1.00 93.50 95 THR A CA 1
ATOM 774 C C . THR A 1 95 ? 5.041 0.348 -15.748 1.00 93.50 95 THR A C 1
ATO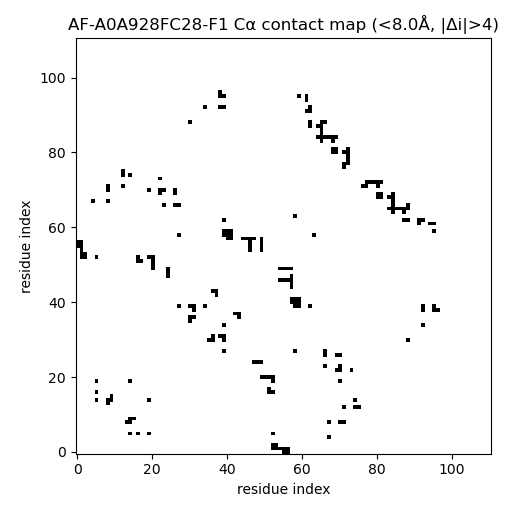M 776 O O . THR A 1 95 ? 5.914 0.639 -16.571 1.00 93.50 95 THR A O 1
ATOM 779 N N . VAL A 1 96 ? 5.328 -0.179 -14.555 1.00 90.88 96 VAL A N 1
ATOM 780 C CA . VAL A 1 96 ? 6.697 -0.365 -14.050 1.00 90.88 96 VAL A CA 1
ATOM 781 C C . VAL A 1 96 ? 7.487 -1.329 -14.935 1.00 90.88 96 VAL A C 1
ATOM 783 O O . VAL A 1 96 ? 8.631 -1.052 -15.299 1.00 90.88 96 VAL A O 1
ATOM 786 N N . TRP A 1 97 ? 6.876 -2.435 -15.363 1.00 90.38 97 TRP A N 1
ATOM 787 C CA . TRP A 1 97 ? 7.499 -3.396 -16.272 1.00 90.38 97 TRP A CA 1
ATOM 788 C C . TRP A 1 97 ? 7.925 -2.742 -17.595 1.00 90.38 97 TRP A C 1
ATOM 790 O O . TRP A 1 97 ? 9.072 -2.899 -18.024 1.00 90.38 97 TRP A O 1
ATOM 800 N N . ARG A 1 98 ? 7.051 -1.933 -18.214 1.00 89.50 98 ARG A N 1
ATOM 801 C CA . ARG A 1 98 ? 7.384 -1.187 -19.443 1.00 89.50 98 ARG A CA 1
ATOM 802 C C . ARG A 1 98 ? 8.527 -0.202 -19.221 1.00 89.50 98 ARG A C 1
ATOM 804 O O . ARG A 1 98 ? 9.427 -0.133 -20.058 1.00 89.50 98 ARG A O 1
ATOM 811 N N . MET A 1 99 ? 8.513 0.540 -18.112 1.00 86.62 99 MET A N 1
ATOM 812 C CA . MET A 1 99 ? 9.591 1.474 -17.768 1.00 86.62 99 MET A CA 1
ATOM 813 C C . MET A 1 99 ? 10.930 0.745 -17.622 1.00 86.62 99 MET A C 1
ATOM 815 O O . MET A 1 99 ? 11.937 1.164 -18.195 1.00 86.62 99 MET A O 1
ATOM 819 N N . ARG A 1 100 ? 10.937 -0.403 -16.938 1.00 83.69 100 ARG A N 1
ATOM 820 C CA . ARG A 1 100 ? 12.140 -1.223 -16.748 1.00 83.69 100 ARG A CA 1
ATOM 821 C C . ARG A 1 100 ? 12.686 -1.777 -18.057 1.00 83.69 100 ARG A C 1
ATOM 823 O O . ARG A 1 100 ? 13.894 -1.729 -18.276 1.00 83.69 100 ARG A O 1
ATOM 830 N N . ILE A 1 101 ? 11.824 -2.253 -18.954 1.00 83.38 101 ILE A N 1
ATOM 831 C CA . ILE A 1 101 ? 12.252 -2.720 -20.281 1.00 83.38 101 ILE A CA 1
ATOM 832 C C . ILE A 1 101 ? 12.819 -1.579 -21.115 1.00 83.38 101 ILE A C 1
ATOM 834 O O . ILE A 1 101 ? 13.877 -1.742 -21.723 1.00 83.38 101 ILE A O 1
ATOM 838 N N . LYS A 1 102 ? 12.157 -0.417 -21.122 1.00 78.25 102 LYS A N 1
ATOM 839 C CA . LYS A 1 102 ? 12.652 0.765 -21.836 1.00 78.25 102 LYS A CA 1
ATOM 840 C C . LYS A 1 102 ? 14.048 1.153 -21.340 1.00 78.25 102 LYS A C 1
ATOM 842 O O . LYS A 1 102 ? 14.943 1.354 -22.153 1.00 78.25 102 LYS A O 1
ATOM 847 N N . ASN A 1 103 ? 14.261 1.153 -20.025 1.00 70.56 103 ASN A N 1
ATOM 848 C CA . ASN A 1 103 ? 15.557 1.474 -19.428 1.00 70.56 103 ASN A CA 1
ATOM 849 C C . ASN A 1 103 ? 16.636 0.420 -19.731 1.00 70.56 103 ASN A C 1
ATOM 851 O O . ASN A 1 103 ? 17.791 0.781 -19.952 1.00 70.56 103 ASN A O 1
ATOM 855 N N . LYS A 1 104 ? 16.281 -0.873 -19.799 1.00 70.19 104 LYS A N 1
ATOM 856 C CA . LYS A 1 104 ? 17.208 -1.927 -20.252 1.00 70.19 104 LYS A CA 1
ATOM 857 C C . LYS A 1 104 ? 17.613 -1.742 -21.715 1.00 70.19 104 LYS A C 1
ATOM 859 O O . LYS A 1 104 ? 18.782 -1.918 -22.036 1.00 70.19 104 LYS A O 1
ATOM 864 N N . ARG A 1 105 ? 16.670 -1.359 -22.583 1.00 62.62 105 ARG A N 1
ATOM 865 C CA . ARG A 1 105 ? 16.929 -1.133 -24.012 1.00 62.62 105 ARG A CA 1
ATOM 866 C C . ARG A 1 105 ? 17.881 0.042 -24.243 1.00 62.62 105 ARG A C 1
ATOM 868 O O . ARG A 1 105 ? 18.835 -0.112 -24.991 1.00 62.62 105 ARG A O 1
ATOM 875 N N . VAL A 1 106 ? 17.687 1.154 -23.531 1.00 63.06 106 VAL A N 1
ATOM 876 C CA . VAL A 1 106 ? 18.565 2.336 -23.630 1.00 63.06 106 VAL A CA 1
ATOM 877 C C . VAL A 1 106 ? 19.997 2.027 -23.171 1.00 63.06 106 VAL A C 1
ATOM 879 O O . VAL A 1 106 ? 20.949 2.477 -23.797 1.00 63.06 106 VAL A O 1
ATOM 882 N N . LYS A 1 107 ? 20.184 1.207 -22.125 1.00 60.09 107 LYS A N 1
ATOM 883 C CA . LYS A 1 107 ? 21.529 0.794 -21.674 1.00 60.09 107 LYS A CA 1
ATOM 884 C C . LYS A 1 107 ? 22.252 -0.151 -22.647 1.00 60.09 107 LYS A C 1
ATOM 886 O O . LYS A 1 107 ? 23.465 -0.282 -22.545 1.00 60.09 107 LYS A O 1
ATOM 891 N N . GLY A 1 108 ? 21.534 -0.804 -23.563 1.00 54.41 108 GLY A N 1
ATOM 892 C CA . GLY A 1 108 ? 22.114 -1.669 -24.595 1.00 54.41 108 GLY A CA 1
ATOM 893 C C . GLY A 1 108 ? 22.528 -0.941 -25.879 1.00 54.41 108 GLY A C 1
ATOM 894 O O . GLY A 1 108 ? 23.161 -1.554 -26.730 1.00 54.41 108 GLY A O 1
ATOM 895 N N . GLU A 1 109 ? 22.184 0.342 -26.029 1.00 52.34 109 GLU A N 1
ATOM 896 C CA . GLU A 1 109 ? 22.461 1.150 -27.230 1.00 52.34 109 GLU A CA 1
ATOM 897 C C . GLU A 1 109 ? 23.652 2.112 -27.054 1.00 52.34 109 GLU A C 1
ATOM 899 O O . GLU A 1 109 ? 23.867 2.981 -27.896 1.00 52.34 109 GLU A O 1
ATOM 904 N N . SER A 1 110 ? 24.458 1.954 -25.998 1.00 47.47 110 SER A N 1
ATOM 905 C CA . SER A 1 110 ? 25.708 2.710 -25.855 1.00 47.47 110 SER A CA 1
ATOM 906 C C . SER A 1 110 ? 26.782 2.100 -26.766 1.00 47.47 110 SER A C 1
ATOM 908 O O . SER A 1 110 ? 27.465 1.153 -26.376 1.00 47.47 110 SER A O 1
ATOM 910 N N . TRP A 1 111 ? 26.859 2.619 -27.993 1.00 42.06 111 TRP A N 1
ATOM 911 C CA . TRP A 1 111 ? 27.968 2.446 -28.938 1.00 42.06 111 TRP A CA 1
ATOM 912 C C . TRP A 1 111 ? 29.050 3.497 -28.699 1.00 42.06 111 TRP A C 1
ATOM 914 O O . TRP A 1 111 ? 28.679 4.660 -28.414 1.00 42.06 111 TRP A O 1
#

Radius of gyration: 14.97 Å; Cα contacts (8 Å, |Δi|>4): 121; chains: 1; bounding box: 44×24×43 Å

Secondary structure (DSSP, 8-state):
-HHHHHHHHHHHH---HHHHHHHHHHHHHHHHHHH-GGGTSSS--S--S--STTSPP-S-GGGHHHHHHHHHHHHH--HHHHHHHHHHHHHHHHHHHHHHHHHHHHHT---

Solvent-accessible surface area (backbone atoms only — not comparable to full-atom values): 6098 Å² total; per-residue (Å²): 110,44,46,59,54,50,54,51,42,28,74,74,69,65,51,48,74,68,55,46,34,52,41,49,43,50,47,50,52,51,48,30,73,74,67,36,52,73,60,40,21,85,79,73,58,83,48,61,76,54,86,47,53,83,42,70,76,48,54,40,75,64,38,49,67,16,48,50,26,39,41,50,17,75,72,67,69,44,62,68,29,44,55,48,18,53,56,38,37,53,52,25,41,55,50,46,48,50,52,52,52,52,55,54,53,59,69,72,66,77,123

Mean predicted aligned error: 5.09 Å

pLDDT: mean 88.47, std 11.91, range [42.06, 97.06]

Sequence (111 aa):
MLKKLFETLRERCGVTKREFTEYFNSSVSFLRARYGDEYITYDGTDAFPISDEASPCPVCEEYIDGICDNIAYLKTGNENYRVDFIAKSEYAYRTVWRMRIKNKRVKGESW